Protein AF-A0AAD6I209-F1 (afdb_monomer)

Radius of gyration: 30.55 Å; Cα contacts (8 Å, |Δi|>4): 58; chains: 1; bounding box: 65×61×93 Å

Structure (mmCIF, N/CA/C/O backbone):
data_AF-A0AAD6I209-F1
#
_entry.id   AF-A0AAD6I209-F1
#
loop_
_atom_site.group_PDB
_atom_site.id
_atom_site.type_symbol
_atom_site.label_atom_id
_atom_site.label_alt_id
_atom_site.label_comp_id
_atom_site.label_asym_id
_atom_site.label_entity_id
_atom_site.label_seq_id
_atom_site.pdbx_PDB_ins_code
_atom_site.Cartn_x
_atom_site.Cartn_y
_atom_site.Cartn_z
_atom_site.occupancy
_atom_site.B_iso_or_equiv
_atom_site.auth_seq_id
_atom_site.auth_comp_id
_atom_site.auth_asym_id
_atom_site.auth_atom_id
_atom_site.pdbx_PDB_model_num
ATOM 1 N N . MET A 1 1 ? -23.781 -44.015 22.964 1.00 42.78 1 MET A N 1
ATOM 2 C CA . MET A 1 1 ? -22.667 -43.087 22.687 1.00 42.78 1 MET A CA 1
ATOM 3 C C . MET A 1 1 ? -23.093 -42.256 21.500 1.00 42.78 1 MET A C 1
ATOM 5 O O . MET A 1 1 ? -23.171 -42.795 20.406 1.00 42.78 1 MET A O 1
ATOM 9 N N . SER A 1 2 ? -23.499 -41.013 21.735 1.00 34.56 2 SER A N 1
ATOM 10 C CA . SER A 1 2 ? -24.120 -40.188 20.701 1.00 34.56 2 SER A CA 1
ATOM 11 C C . SER A 1 2 ? -23.686 -38.745 20.890 1.00 34.56 2 SER A C 1
ATOM 13 O O . SER A 1 2 ? -24.177 -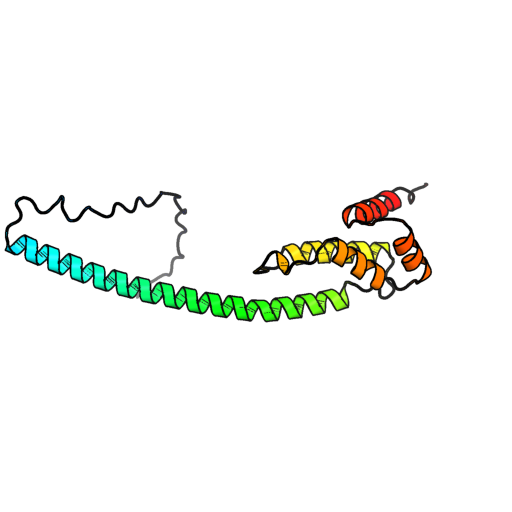38.084 21.795 1.00 34.56 2 SER A O 1
ATOM 15 N N . SER A 1 3 ? -22.782 -38.298 20.025 1.00 36.03 3 SER A N 1
ATOM 16 C CA . SER A 1 3 ? -22.644 -36.901 19.620 1.00 36.03 3 SER A CA 1
ATOM 17 C C . SER A 1 3 ? -22.132 -36.894 18.183 1.00 36.03 3 SER A C 1
ATOM 19 O O . SER A 1 3 ? -20.988 -37.290 17.959 1.00 36.03 3 SER A O 1
ATOM 21 N N . PRO A 1 4 ? -22.933 -36.469 17.200 1.00 46.00 4 PRO A N 1
ATOM 22 C CA . PRO A 1 4 ? -22.404 -35.887 15.986 1.00 46.00 4 PRO A CA 1
ATOM 23 C C . PRO A 1 4 ? -22.212 -34.381 16.196 1.00 46.00 4 PRO A C 1
ATOM 25 O O . PRO A 1 4 ? -23.103 -33.684 16.681 1.00 46.00 4 PRO A O 1
ATOM 28 N N . ASN A 1 5 ? -21.029 -33.900 15.815 1.00 38.56 5 ASN A N 1
ATOM 29 C CA . ASN A 1 5 ? -20.777 -32.496 15.511 1.00 38.56 5 ASN A CA 1
ATOM 30 C C . ASN A 1 5 ? -21.788 -32.000 14.470 1.00 38.56 5 ASN A C 1
ATOM 32 O O . ASN A 1 5 ? -22.104 -32.702 13.509 1.00 38.56 5 ASN A O 1
ATOM 36 N N . SER A 1 6 ? -22.247 -30.765 14.625 1.00 37.16 6 SER A N 1
ATOM 37 C CA . SER A 1 6 ? -22.859 -29.996 13.545 1.00 37.16 6 SER A CA 1
ATOM 38 C C . SER A 1 6 ? -22.394 -28.553 13.688 1.00 37.16 6 SER A C 1
ATOM 40 O O . SER A 1 6 ? -22.438 -27.990 14.781 1.00 37.16 6 SER A O 1
ATOM 42 N N . ASP A 1 7 ? -21.869 -28.034 12.585 1.00 38.66 7 ASP A N 1
ATOM 43 C CA . ASP A 1 7 ? -21.223 -26.737 12.408 1.00 38.66 7 ASP A CA 1
ATOM 44 C C . ASP A 1 7 ? -22.017 -25.532 12.950 1.00 38.66 7 ASP A C 1
ATOM 46 O O . ASP A 1 7 ? -23.245 -25.591 13.078 1.00 38.66 7 ASP A O 1
ATOM 50 N N . PRO A 1 8 ? -21.340 -24.402 13.242 1.00 41.03 8 PRO A N 1
ATOM 51 C CA . PRO A 1 8 ? -22.000 -23.185 13.685 1.00 41.03 8 PRO A CA 1
ATOM 52 C C . PRO A 1 8 ? -22.780 -22.569 12.521 1.00 41.03 8 PRO A C 1
ATOM 54 O O . PRO A 1 8 ? -22.212 -21.973 11.606 1.00 41.03 8 PRO A O 1
ATOM 57 N N . LEU A 1 9 ? -24.106 -22.694 12.571 1.00 37.19 9 LEU A N 1
ATOM 58 C CA . LEU A 1 9 ? -24.991 -21.995 11.654 1.00 37.19 9 LEU A CA 1
ATOM 59 C C . LEU A 1 9 ? -24.912 -20.491 11.939 1.00 37.19 9 LEU A C 1
ATOM 61 O O . LEU A 1 9 ? -25.302 -20.004 13.001 1.00 37.19 9 LEU A O 1
ATOM 65 N N . THR A 1 10 ? -24.370 -19.779 10.962 1.00 39.44 10 THR A N 1
ATOM 66 C CA . THR A 1 10 ? -24.291 -18.329 10.856 1.00 39.44 10 THR A CA 1
ATOM 67 C C . THR A 1 10 ? -25.680 -17.720 11.048 1.00 39.44 10 THR A C 1
ATOM 69 O O . THR A 1 10 ? -26.569 -17.919 10.221 1.00 39.44 10 THR A O 1
ATOM 72 N N . THR A 1 11 ? -25.885 -16.966 12.126 1.00 40.38 11 THR A N 1
ATOM 73 C CA . THR A 1 11 ? -27.008 -16.029 12.211 1.00 40.38 11 THR A CA 1
ATOM 74 C C . THR A 1 11 ? -26.561 -14.672 11.664 1.00 40.38 11 THR A C 1
ATOM 76 O O . THR A 1 11 ? -25.416 -14.266 11.885 1.00 40.38 11 THR A O 1
ATOM 79 N N . PRO A 1 12 ? -27.417 -13.968 10.905 1.00 33.81 12 PRO A N 1
ATOM 80 C CA . PRO A 1 12 ? -27.049 -12.693 10.316 1.00 33.81 12 PRO A CA 1
ATOM 81 C C . PRO A 1 12 ? -26.842 -11.653 11.416 1.00 33.81 12 PRO A C 1
ATOM 83 O O . PRO A 1 12 ? -27.593 -11.603 12.391 1.00 33.81 12 PRO A O 1
ATOM 86 N N . ILE A 1 13 ? -25.834 -10.800 11.229 1.00 40.06 13 ILE A N 1
ATOM 87 C CA . ILE A 1 13 ? -25.650 -9.580 12.011 1.00 40.06 13 ILE A CA 1
ATOM 88 C C . ILE A 1 13 ? -26.846 -8.679 11.703 1.00 40.06 13 ILE A C 1
ATOM 90 O O . ILE A 1 13 ? -26.868 -7.944 10.717 1.00 40.06 13 ILE A O 1
ATOM 94 N N . THR A 1 14 ? -27.881 -8.764 12.531 1.00 31.95 14 THR A N 1
ATOM 95 C CA . THR A 1 14 ? -28.920 -7.748 12.562 1.00 31.95 14 THR A CA 1
ATOM 96 C C . THR A 1 14 ? -28.262 -6.495 13.123 1.00 31.95 14 THR A C 1
ATOM 98 O O . THR A 1 14 ? -27.898 -6.464 14.297 1.00 31.95 14 THR A O 1
ATOM 101 N N . ASN A 1 15 ? -28.121 -5.456 12.297 1.00 40.00 15 ASN A N 1
ATOM 102 C CA . ASN A 1 15 ? -27.844 -4.082 12.727 1.00 40.00 15 ASN A CA 1
ATOM 103 C C . ASN A 1 15 ? -29.049 -3.525 13.510 1.00 40.00 15 ASN A C 1
ATOM 105 O O . ASN A 1 15 ? -29.646 -2.513 13.153 1.00 40.00 15 ASN A O 1
ATOM 109 N N . GLY A 1 16 ? -29.451 -4.226 14.566 1.00 34.72 16 GLY A N 1
ATOM 110 C CA . GLY A 1 16 ? -30.301 -3.683 15.599 1.00 34.72 16 GLY A CA 1
ATOM 111 C C . GLY A 1 16 ? -29.402 -2.832 16.467 1.00 34.72 16 GLY A C 1
ATOM 112 O O . GLY A 1 16 ? -28.542 -3.364 17.164 1.00 34.72 16 GLY A O 1
ATOM 113 N N . VAL A 1 17 ? -29.581 -1.514 16.394 1.00 39.03 17 VAL A N 1
ATOM 114 C CA . VAL A 1 17 ? -29.152 -0.589 17.440 1.00 39.03 17 VAL A CA 1
ATOM 115 C C . VAL A 1 17 ? -29.520 -1.246 18.765 1.00 39.03 17 VAL A C 1
ATOM 117 O O . VAL A 1 17 ? -30.698 -1.336 19.109 1.00 39.03 17 VAL A O 1
ATOM 120 N N . ALA A 1 18 ? -28.525 -1.770 19.481 1.00 40.97 18 ALA A N 1
ATOM 121 C CA . ALA A 1 18 ? -28.703 -2.104 20.874 1.00 40.97 18 ALA A CA 1
ATOM 122 C C . ALA A 1 18 ? -28.896 -0.754 21.552 1.00 40.97 18 ALA A C 1
ATOM 124 O O . ALA A 1 18 ? -27.940 -0.069 21.905 1.00 40.97 18 ALA A O 1
ATOM 125 N N . THR A 1 19 ? -30.151 -0.318 21.641 1.00 36.00 19 THR A N 1
ATOM 126 C CA . THR A 1 19 ? -30.567 0.659 22.628 1.00 36.00 19 THR A CA 1
ATOM 127 C C . THR A 1 19 ? -30.104 0.089 23.950 1.00 36.00 19 THR A C 1
ATOM 129 O O . THR A 1 19 ? -30.730 -0.812 24.506 1.00 36.00 19 THR A O 1
ATOM 132 N N . THR A 1 20 ? -28.966 0.580 24.428 1.00 42.66 20 THR A N 1
ATOM 133 C CA . THR A 1 20 ? -28.571 0.480 25.819 1.00 42.66 20 THR A CA 1
ATOM 134 C C . THR A 1 20 ? -29.585 1.323 26.580 1.00 42.66 20 THR A C 1
ATOM 136 O O . THR A 1 20 ? -29.341 2.473 26.932 1.00 42.66 20 THR A O 1
ATOM 139 N N . THR A 1 21 ? -30.789 0.789 26.766 1.00 40.38 21 THR A N 1
ATOM 140 C CA . THR A 1 21 ? -31.691 1.245 27.806 1.00 40.38 21 THR A CA 1
ATOM 141 C C . THR A 1 21 ? -31.038 0.823 29.104 1.00 40.38 21 THR A C 1
ATOM 143 O O . THR A 1 21 ? -31.332 -0.229 29.660 1.00 40.38 21 THR A O 1
ATOM 146 N N . THR A 1 22 ? -30.097 1.640 29.571 1.00 43.09 22 THR A N 1
ATOM 147 C CA . THR A 1 22 ? -29.739 1.687 30.981 1.00 43.09 22 THR A CA 1
ATOM 148 C C . THR A 1 22 ? -31.066 1.877 31.713 1.00 43.09 22 THR A C 1
ATOM 150 O O . THR A 1 22 ? -31.696 2.925 31.531 1.00 43.09 22 THR A O 1
ATOM 153 N N . PRO A 1 23 ? -31.579 0.885 32.460 1.00 43.25 23 PRO A N 1
ATOM 154 C CA . PRO A 1 23 ? -32.789 1.103 33.224 1.00 43.25 23 PRO A CA 1
ATOM 155 C C . PRO A 1 23 ? -32.432 2.186 34.234 1.00 43.25 23 PRO A C 1
ATOM 157 O O . PRO A 1 23 ? -31.495 2.015 35.015 1.00 43.25 23 PRO A O 1
ATOM 160 N N . ASN A 1 24 ? -33.131 3.319 34.190 1.00 41.78 24 ASN A N 1
ATOM 161 C CA . ASN A 1 24 ? -33.059 4.305 35.258 1.00 41.78 24 ASN A CA 1
ATOM 162 C C . ASN A 1 24 ? -33.387 3.571 36.563 1.00 41.78 24 ASN A C 1
ATOM 164 O O . ASN A 1 24 ? -34.540 3.226 36.819 1.00 41.78 24 ASN A O 1
ATOM 168 N N . ALA A 1 25 ? -32.366 3.318 37.382 1.00 47.94 25 ALA A N 1
ATOM 169 C CA . ALA A 1 25 ? -32.501 2.582 38.635 1.00 47.94 25 ALA A CA 1
ATOM 170 C C . ALA A 1 25 ? -33.455 3.271 39.630 1.00 47.94 25 ALA A C 1
ATOM 172 O O . ALA A 1 25 ? -33.878 2.643 40.594 1.00 47.94 25 ALA A O 1
ATOM 173 N N . SER A 1 26 ? -33.827 4.535 39.390 1.00 46.56 26 SER A N 1
ATOM 174 C CA . SER A 1 26 ? -34.726 5.300 40.257 1.00 46.56 26 SER A CA 1
ATOM 175 C C . SER A 1 26 ? -36.218 5.175 39.918 1.00 46.56 26 SER A C 1
ATOM 177 O O . SER A 1 26 ? -37.023 5.726 40.658 1.00 46.56 26 SER A O 1
ATOM 179 N N . ALA A 1 27 ? -36.610 4.507 38.824 1.00 49.44 27 ALA A N 1
ATOM 180 C CA . ALA A 1 27 ? -38.016 4.466 38.390 1.00 49.44 27 ALA A CA 1
ATOM 181 C C . ALA A 1 27 ? -38.772 3.173 38.769 1.00 49.44 27 ALA A C 1
ATOM 183 O O . ALA A 1 27 ? -39.980 3.109 38.582 1.00 49.44 27 ALA A O 1
ATOM 184 N N . ASN A 1 28 ? -38.089 2.150 39.303 1.00 53.69 28 ASN A N 1
ATOM 185 C CA . ASN A 1 28 ? -38.656 0.801 39.482 1.00 53.69 28 ASN A CA 1
ATOM 186 C C . ASN A 1 28 ? -38.734 0.309 40.941 1.00 53.69 28 ASN A C 1
ATOM 188 O O . ASN A 1 28 ? -39.020 -0.866 41.166 1.00 53.69 28 ASN A O 1
ATOM 192 N N . THR A 1 29 ? -38.477 1.163 41.937 1.00 55.66 29 THR A N 1
ATOM 193 C CA . THR A 1 29 ? -38.482 0.756 43.358 1.00 55.66 29 THR A CA 1
ATOM 194 C C . THR A 1 29 ? -39.705 1.206 44.155 1.00 55.66 29 THR A C 1
ATOM 196 O O . THR A 1 29 ? -39.854 0.790 45.306 1.00 55.66 29 THR A O 1
ATOM 199 N N . ASP A 1 30 ? -40.591 2.014 43.569 1.00 51.88 30 ASP A N 1
ATOM 200 C CA . ASP A 1 30 ? -41.790 2.500 44.254 1.00 51.88 30 ASP A CA 1
ATOM 201 C C . ASP A 1 30 ? -42.750 1.335 44.552 1.00 51.88 30 ASP A C 1
ATOM 203 O O . ASP A 1 30 ? -43.326 0.723 43.656 1.00 51.88 30 ASP A O 1
ATOM 207 N N . GLY A 1 31 ? -42.895 1.007 45.841 1.00 64.69 31 GLY A N 1
ATOM 208 C CA . GLY A 1 31 ? -43.787 -0.050 46.334 1.00 64.69 31 GLY A CA 1
ATOM 209 C C . GLY A 1 31 ? -43.138 -1.414 46.610 1.00 64.69 31 GLY A C 1
ATOM 210 O O . GLY A 1 31 ? -43.849 -2.347 46.986 1.00 64.69 31 GLY A O 1
ATOM 211 N N . LEU A 1 32 ? -41.813 -1.563 46.475 1.00 66.44 32 LEU A N 1
ATOM 212 C CA . LEU A 1 32 ? -41.119 -2.803 46.853 1.00 66.44 32 LEU A CA 1
ATOM 213 C C . LEU A 1 32 ? -41.004 -2.945 48.379 1.00 66.44 32 LEU A C 1
ATOM 215 O O . LEU A 1 32 ? -40.667 -2.000 49.090 1.00 66.44 32 LEU A O 1
ATOM 219 N N . SER A 1 33 ? -41.230 -4.158 48.893 1.00 79.88 33 SER A N 1
ATOM 220 C CA . SER A 1 33 ? -40.970 -4.451 50.306 1.00 79.88 33 SER A CA 1
ATOM 221 C C . SER A 1 33 ? -39.467 -4.318 50.618 1.00 79.88 33 SER A C 1
ATOM 223 O O . SER A 1 33 ? -38.635 -4.553 49.735 1.00 79.88 33 SER A O 1
ATOM 225 N N . PRO A 1 34 ? -39.074 -4.011 51.869 1.00 80.88 34 PRO A N 1
ATOM 226 C CA . PRO A 1 34 ? -37.661 -3.887 52.242 1.00 80.88 34 PRO A CA 1
ATOM 227 C C . PRO A 1 34 ? -36.809 -5.113 51.875 1.00 80.88 34 PRO A C 1
ATOM 229 O O . PRO A 1 34 ? -35.660 -4.975 51.462 1.00 80.88 34 PRO A O 1
ATOM 232 N N . ALA A 1 35 ? -37.387 -6.316 51.954 1.00 85.44 35 ALA A N 1
ATOM 233 C CA . ALA A 1 35 ? -36.727 -7.553 51.543 1.00 85.44 35 ALA A CA 1
ATOM 234 C C . ALA A 1 35 ? -36.512 -7.629 50.021 1.00 85.44 35 ALA A C 1
ATOM 236 O O . ALA A 1 35 ? -35.458 -8.072 49.567 1.00 85.44 35 ALA A O 1
ATOM 237 N N . ALA A 1 36 ? -37.480 -7.162 49.228 1.00 82.00 36 ALA A N 1
ATOM 238 C CA . ALA A 1 36 ? -37.363 -7.130 47.775 1.00 82.00 36 ALA A CA 1
ATOM 239 C C . ALA A 1 36 ? -36.326 -6.095 47.302 1.00 82.00 36 ALA A C 1
ATOM 241 O O . ALA A 1 36 ? -35.581 -6.373 46.364 1.00 82.00 36 ALA A O 1
ATOM 242 N N . MET A 1 37 ? -36.197 -4.954 47.994 1.00 83.75 37 MET A N 1
ATOM 243 C CA . MET A 1 37 ? -35.122 -3.990 47.719 1.00 83.75 37 MET A CA 1
ATOM 244 C C . MET A 1 37 ? -33.730 -4.569 48.000 1.00 83.75 37 MET A C 1
ATOM 246 O O . MET A 1 37 ? -32.813 -4.349 47.214 1.00 83.75 37 MET A O 1
ATOM 250 N N . LEU A 1 38 ? -33.561 -5.326 49.090 1.00 87.31 38 LEU A N 1
ATOM 251 C CA . LEU A 1 38 ? -32.282 -5.970 49.419 1.00 87.31 38 LEU A CA 1
ATOM 252 C C . LEU A 1 38 ? -31.897 -7.042 48.393 1.00 87.31 38 LEU A C 1
ATOM 254 O O . LEU A 1 38 ? -30.739 -7.110 47.985 1.00 87.31 38 LEU A O 1
ATOM 258 N N . LEU A 1 39 ? -32.865 -7.843 47.938 1.00 89.06 39 LEU A N 1
ATOM 259 C CA . LEU A 1 39 ? -32.645 -8.824 46.872 1.00 89.06 39 LEU A CA 1
ATOM 260 C C . LEU A 1 39 ? -32.274 -8.147 45.549 1.00 89.06 39 LEU A C 1
ATOM 262 O O . LEU A 1 39 ? -31.354 -8.601 44.872 1.00 89.06 39 LEU A O 1
ATOM 266 N N . TRP A 1 40 ? -32.942 -7.042 45.208 1.00 83.38 40 TRP A N 1
ATOM 267 C CA . TRP A 1 40 ? -32.619 -6.259 44.018 1.00 83.38 40 TRP A CA 1
ATOM 268 C C . TRP A 1 40 ? -31.219 -5.647 44.097 1.00 83.38 40 TRP A C 1
ATOM 270 O O . TRP A 1 40 ? -30.443 -5.778 43.157 1.00 83.38 40 TRP A O 1
ATOM 280 N N . ALA A 1 41 ? -30.859 -5.040 45.231 1.00 85.75 41 ALA A N 1
ATOM 281 C CA . ALA A 1 41 ? -29.526 -4.481 45.446 1.00 85.75 41 ALA A CA 1
ATOM 282 C C . ALA A 1 41 ? -28.432 -5.556 45.345 1.00 85.75 41 ALA A C 1
ATOM 284 O O . ALA A 1 41 ? -27.405 -5.333 44.706 1.00 85.75 41 ALA A O 1
ATOM 285 N N . HIS A 1 42 ? -28.673 -6.736 45.921 1.00 89.12 42 HIS A N 1
ATOM 286 C CA . HIS A 1 42 ? -27.751 -7.865 45.843 1.00 89.12 42 HIS A CA 1
ATOM 287 C C . HIS A 1 42 ? -27.586 -8.386 44.407 1.00 89.12 42 HIS A C 1
ATOM 289 O O . HIS A 1 42 ? -26.466 -8.622 43.957 1.00 89.12 42 HIS A O 1
ATOM 295 N N . GLU A 1 43 ? -28.680 -8.547 43.659 1.00 90.56 43 GLU A N 1
ATOM 296 C CA . GLU A 1 43 ? -28.614 -8.989 42.262 1.00 90.56 43 GLU A CA 1
ATOM 297 C C . GLU A 1 43 ? -27.948 -7.935 41.363 1.00 90.56 43 GLU A C 1
ATOM 299 O O . GLU A 1 43 ? -27.111 -8.278 40.529 1.00 90.56 43 GLU A O 1
ATOM 304 N N . LEU A 1 44 ? -28.224 -6.647 41.586 1.00 92.06 44 LEU A N 1
ATOM 305 C CA . LEU A 1 44 ? -27.571 -5.550 40.872 1.00 92.06 44 LEU A CA 1
ATOM 30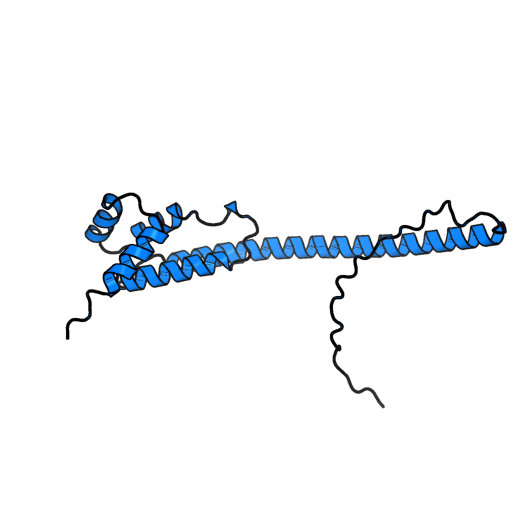6 C C . LEU A 1 44 ? -26.058 -5.526 41.142 1.00 92.06 44 LEU A C 1
ATOM 308 O O . LEU A 1 44 ? -25.258 -5.350 40.221 1.00 92.06 44 LEU A O 1
ATOM 312 N N . GLN A 1 45 ? -25.649 -5.749 42.393 1.00 92.38 45 GLN A N 1
ATOM 313 C CA . GLN A 1 45 ? -24.239 -5.874 42.757 1.00 92.38 45 GLN A CA 1
ATOM 314 C C . GLN A 1 45 ? -23.589 -7.070 42.055 1.00 92.38 45 GLN A C 1
ATOM 316 O O . GLN A 1 45 ? -22.530 -6.924 41.442 1.00 92.38 45 GLN A O 1
ATOM 321 N N . ARG A 1 46 ? -24.249 -8.231 42.069 1.00 93.38 46 ARG A N 1
ATOM 322 C CA . ARG A 1 46 ? -23.773 -9.441 41.394 1.00 93.38 46 ARG A CA 1
ATOM 323 C C . ARG A 1 46 ? -23.575 -9.213 39.893 1.00 93.38 46 ARG A C 1
ATOM 325 O O . ARG A 1 46 ? -22.538 -9.585 39.346 1.00 93.38 46 ARG A O 1
ATOM 332 N N . GLN A 1 47 ? -24.534 -8.579 39.223 1.00 92.31 47 GLN A N 1
ATOM 333 C CA . GLN A 1 47 ? -24.436 -8.263 37.794 1.00 92.31 47 GLN A CA 1
ATOM 334 C C . GLN A 1 47 ? -23.309 -7.272 37.496 1.00 92.31 47 GLN A C 1
ATOM 336 O O . GLN A 1 47 ? -22.550 -7.479 36.548 1.00 92.31 47 GLN A O 1
ATOM 341 N N . ASN A 1 48 ? -23.136 -6.246 38.333 1.00 90.75 48 ASN A N 1
ATOM 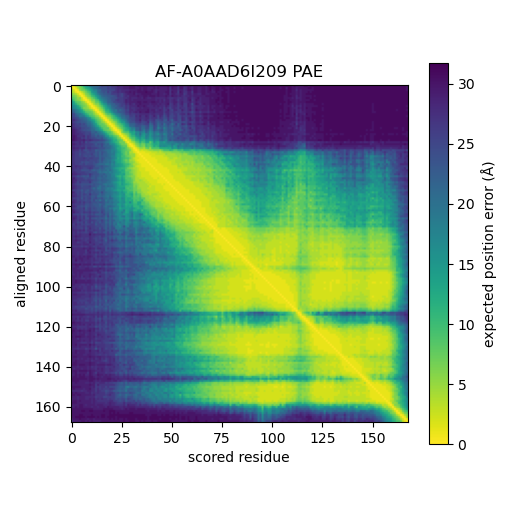342 C CA . ASN A 1 48 ? -22.020 -5.309 38.209 1.00 90.75 48 ASN A CA 1
ATOM 343 C C . ASN A 1 48 ? -20.658 -6.000 38.360 1.00 90.75 48 ASN A C 1
ATOM 345 O O . ASN A 1 48 ? -19.718 -5.672 37.631 1.00 90.75 48 ASN A O 1
ATOM 349 N N . GLU A 1 49 ? -20.534 -6.977 39.259 1.00 93.56 49 GLU A N 1
ATOM 350 C CA . GLU A 1 49 ? -19.308 -7.766 39.414 1.00 93.56 49 GLU A CA 1
ATOM 351 C C . GLU A 1 49 ? -19.005 -8.604 38.161 1.00 93.56 49 GLU A C 1
ATOM 353 O O . GLU A 1 49 ? -17.859 -8.620 37.693 1.00 93.56 49 GLU A O 1
ATOM 358 N N . PHE A 1 50 ? -20.022 -9.244 37.570 1.00 94.31 50 PHE A N 1
ATOM 359 C CA . PHE A 1 50 ? -19.881 -9.967 36.301 1.00 94.31 50 PHE A CA 1
ATOM 360 C C . PHE A 1 50 ? -19.463 -9.040 35.157 1.00 94.31 50 PHE A C 1
ATOM 362 O O . PHE A 1 50 ? -18.458 -9.308 34.495 1.00 94.31 50 PHE A O 1
ATOM 369 N N . LEU A 1 51 ? -20.164 -7.917 34.975 1.00 93.62 51 LEU A N 1
ATOM 370 C CA . LEU A 1 51 ? -19.860 -6.948 33.924 1.00 93.62 51 LEU A CA 1
ATOM 371 C C . LEU A 1 51 ? -18.447 -6.378 34.083 1.00 93.62 51 LEU A C 1
ATOM 373 O O . LEU A 1 51 ? -17.692 -6.306 33.118 1.00 93.62 51 LEU A O 1
ATOM 377 N N . THR A 1 52 ? -18.042 -6.039 35.309 1.00 94.56 52 THR A N 1
ATOM 378 C CA . THR A 1 52 ? -16.688 -5.542 35.591 1.00 94.56 52 THR A CA 1
ATOM 379 C C . THR A 1 52 ? -15.626 -6.574 35.216 1.00 94.56 52 THR A C 1
ATOM 381 O O . THR A 1 52 ? -14.576 -6.229 34.668 1.00 94.56 52 THR A O 1
ATOM 384 N N . LYS A 1 53 ? -15.875 -7.856 35.502 1.00 95.19 53 LYS A N 1
ATOM 385 C CA . LYS A 1 53 ? -14.957 -8.944 35.151 1.00 95.19 53 LYS A CA 1
ATOM 386 C C . LYS A 1 53 ? -14.851 -9.127 33.638 1.00 95.19 53 LYS A C 1
ATOM 388 O O . LYS A 1 53 ? -13.740 -9.308 33.135 1.00 95.19 53 LYS A O 1
ATOM 393 N N . ASP A 1 54 ? -15.968 -9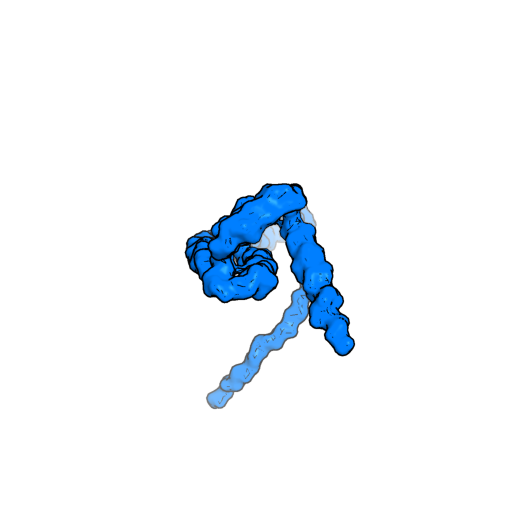.047 32.924 1.00 94.12 54 ASP A N 1
ATOM 394 C CA . ASP A 1 54 ? -15.988 -9.172 31.468 1.00 94.12 54 ASP A CA 1
ATOM 395 C C . ASP A 1 54 ? -15.372 -7.960 30.772 1.00 94.12 54 ASP A C 1
ATOM 397 O O . ASP A 1 54 ? -14.570 -8.148 29.860 1.00 94.12 54 ASP A O 1
ATOM 401 N N . LEU A 1 55 ? -15.608 -6.741 31.264 1.00 93.31 55 LEU A N 1
ATOM 402 C CA . LEU A 1 55 ? -14.928 -5.537 30.781 1.00 93.31 55 LEU A CA 1
ATOM 403 C C . LEU A 1 55 ? -13.414 -5.628 30.987 1.00 93.31 55 LEU A C 1
ATOM 405 O O . LEU A 1 55 ? -12.653 -5.375 30.058 1.00 93.31 55 LEU A O 1
ATOM 409 N N . LYS A 1 56 ? -12.952 -6.079 32.160 1.00 95.00 56 LYS A N 1
ATOM 410 C CA . LYS A 1 56 ? -11.516 -6.314 32.399 1.00 95.00 56 LYS A CA 1
ATOM 411 C C . LYS A 1 56 ? -10.936 -7.358 31.445 1.00 95.00 56 LYS A C 1
ATOM 413 O O . LYS A 1 56 ? -9.800 -7.217 30.998 1.00 95.00 56 LYS A O 1
ATOM 418 N N . ARG A 1 57 ? -11.686 -8.419 31.134 1.00 93.31 57 ARG A N 1
ATOM 419 C CA . ARG A 1 57 ? -11.257 -9.449 30.176 1.00 93.31 57 ARG A CA 1
ATOM 420 C C . ARG A 1 57 ? -11.226 -8.906 28.747 1.00 93.31 57 ARG A C 1
ATOM 422 O O . ARG A 1 57 ? -10.280 -9.205 28.025 1.00 93.31 57 ARG A O 1
ATOM 429 N N . ALA A 1 58 ? -12.228 -8.128 28.349 1.00 91.44 58 ALA A N 1
ATOM 430 C CA . ALA A 1 58 ? -12.284 -7.477 27.048 1.00 91.44 58 ALA A CA 1
ATOM 431 C C . ALA A 1 58 ? -11.123 -6.491 26.877 1.00 91.44 58 ALA A C 1
ATOM 433 O O . ALA A 1 58 ? -10.433 -6.563 25.868 1.00 91.44 58 ALA A O 1
ATOM 434 N N . ASN A 1 59 ? -10.826 -5.674 27.894 1.00 92.94 59 ASN A N 1
ATOM 435 C CA . ASN A 1 59 ? -9.689 -4.755 27.859 1.00 92.94 59 ASN A CA 1
ATOM 436 C C . ASN A 1 59 ? -8.369 -5.501 27.653 1.00 92.94 59 ASN A C 1
ATOM 438 O O . ASN A 1 59 ? -7.625 -5.173 26.745 1.00 92.94 59 ASN A O 1
ATOM 442 N N . LYS A 1 60 ? -8.134 -6.588 28.401 1.00 94.38 60 LYS A N 1
ATOM 443 C CA . LYS A 1 60 ? -6.939 -7.426 28.204 1.00 94.38 60 LYS A CA 1
ATOM 444 C C . LYS A 1 60 ? -6.824 -7.995 26.787 1.00 94.38 60 LYS A C 1
ATOM 446 O O . LYS A 1 60 ? -5.717 -8.154 26.288 1.00 94.38 60 LYS A O 1
ATOM 451 N N . ARG A 1 61 ? -7.949 -8.340 26.149 1.00 92.69 61 ARG A N 1
ATOM 452 C CA . ARG A 1 61 ? -7.955 -8.807 24.753 1.00 92.69 61 ARG A CA 1
ATOM 453 C C . ARG A 1 61 ? -7.618 -7.678 23.783 1.00 92.69 61 ARG A C 1
ATOM 455 O O . ARG A 1 61 ? -6.884 -7.926 22.839 1.00 92.69 61 ARG A O 1
ATOM 462 N N . ILE A 1 62 ? -8.130 -6.472 24.026 1.00 91.06 62 ILE A N 1
ATOM 463 C CA . ILE A 1 62 ? -7.801 -5.282 23.232 1.00 91.06 62 ILE A CA 1
ATOM 464 C C . ILE A 1 62 ? -6.313 -4.957 23.370 1.00 91.06 62 ILE A C 1
ATOM 466 O O . ILE A 1 62 ? -5.647 -4.795 22.355 1.00 91.06 62 ILE A O 1
ATOM 470 N N . ASP A 1 63 ? -5.781 -4.950 24.593 1.00 90.00 63 ASP A N 1
ATOM 471 C CA . ASP A 1 63 ? -4.362 -4.690 24.855 1.00 90.00 63 ASP A CA 1
ATOM 472 C C . ASP A 1 63 ? -3.469 -5.723 24.140 1.00 90.00 63 ASP A C 1
ATOM 474 O O . ASP A 1 63 ? -2.494 -5.360 23.488 1.00 90.00 63 ASP A O 1
ATOM 478 N N . SER A 1 64 ? -3.839 -7.010 24.190 1.00 90.38 64 SER A N 1
ATOM 479 C CA . SER A 1 64 ? -3.131 -8.075 23.463 1.00 90.38 64 SER A CA 1
ATOM 480 C C . SER A 1 64 ? -3.196 -7.889 21.947 1.00 90.38 64 SER A C 1
ATOM 482 O O . SER A 1 64 ? -2.176 -7.995 21.279 1.00 90.38 64 SER A O 1
ATOM 484 N N . ALA A 1 65 ? -4.376 -7.592 21.398 1.00 86.00 65 ALA A N 1
ATOM 485 C CA . ALA A 1 65 ? -4.534 -7.367 19.964 1.00 86.00 65 ALA A CA 1
ATOM 486 C C . ALA A 1 65 ? -3.757 -6.128 19.495 1.00 86.00 65 ALA A C 1
ATOM 488 O O . ALA A 1 65 ? -3.248 -6.098 18.379 1.00 86.00 65 ALA A O 1
ATOM 489 N N . HIS A 1 66 ? -3.647 -5.107 20.345 1.00 82.69 66 HIS A N 1
ATOM 490 C CA . HIS A 1 66 ? -2.858 -3.919 20.055 1.00 82.69 66 HIS A CA 1
ATOM 491 C C . HIS A 1 66 ? -1.366 -4.244 19.941 1.00 82.69 66 HIS A C 1
ATOM 493 O O . HIS A 1 66 ? -0.720 -3.813 18.987 1.00 82.69 66 HIS A O 1
ATOM 499 N N . GLU A 1 67 ? -0.842 -5.052 20.863 1.00 84.81 67 GLU A N 1
ATOM 500 C CA . GLU A 1 67 ? 0.534 -5.552 20.816 1.00 84.81 67 GLU A CA 1
ATOM 501 C C . GLU A 1 67 ? 0.789 -6.400 19.557 1.00 84.81 67 GLU A C 1
ATOM 503 O O . GLU A 1 67 ? 1.806 -6.229 18.884 1.00 84.81 67 GLU A O 1
ATOM 508 N N . ASP A 1 68 ? -0.162 -7.259 19.177 1.00 84.12 68 ASP A N 1
ATOM 509 C CA . ASP A 1 68 ? -0.066 -8.069 17.956 1.00 84.12 68 ASP A CA 1
ATOM 510 C C . ASP A 1 68 ? -0.030 -7.195 16.688 1.00 84.12 68 ASP A C 1
ATOM 512 O O . ASP A 1 68 ? 0.768 -7.444 15.782 1.00 84.12 68 ASP A O 1
ATOM 516 N N . VAL A 1 69 ? -0.834 -6.126 16.636 1.00 81.81 69 VAL A N 1
ATOM 517 C CA . VAL A 1 69 ? -0.807 -5.139 15.541 1.00 81.81 69 VAL A CA 1
ATOM 518 C C . VAL A 1 69 ? 0.533 -4.401 15.489 1.00 81.81 69 VAL A C 1
ATOM 520 O O . VAL A 1 69 ? 1.061 -4.168 14.400 1.00 81.81 69 VAL A O 1
ATOM 523 N N . TYR A 1 70 ? 1.113 -4.058 16.642 1.00 79.31 70 TYR A N 1
ATOM 524 C CA . TYR A 1 70 ? 2.444 -3.453 16.698 1.00 79.31 70 TYR A CA 1
ATOM 525 C C . TYR A 1 70 ? 3.530 -4.388 16.166 1.00 79.31 70 TYR A C 1
ATOM 527 O O . TYR A 1 70 ? 4.378 -3.943 15.399 1.00 79.31 70 TYR A O 1
ATOM 535 N N . ARG A 1 71 ? 3.477 -5.681 16.496 1.00 80.19 71 ARG A N 1
ATOM 536 C CA . ARG A 1 71 ? 4.421 -6.673 15.956 1.00 80.19 71 ARG A CA 1
ATOM 537 C C . ARG A 1 71 ? 4.243 -6.886 14.458 1.00 80.19 71 ARG A C 1
ATOM 539 O O . ARG A 1 71 ? 5.221 -6.931 13.722 1.00 80.19 71 ARG A O 1
ATOM 546 N N . MET A 1 72 ? 2.998 -6.964 13.987 1.00 82.12 72 MET A N 1
ATOM 547 C CA . MET A 1 72 ? 2.710 -7.060 12.553 1.00 82.12 72 MET A CA 1
ATOM 548 C C . MET A 1 72 ? 3.256 -5.863 11.776 1.00 82.12 72 MET A C 1
ATOM 550 O O . MET A 1 72 ? 3.683 -6.031 10.636 1.00 82.12 72 MET A O 1
ATOM 554 N N . ARG A 1 73 ? 3.276 -4.670 12.380 1.00 81.88 73 ARG A N 1
ATOM 555 C CA . ARG A 1 73 ? 3.802 -3.465 11.737 1.00 81.88 73 ARG A CA 1
ATOM 556 C C . ARG A 1 73 ? 5.259 -3.628 11.312 1.00 81.88 73 ARG A C 1
ATOM 558 O O . ARG A 1 73 ? 5.571 -3.284 10.179 1.00 81.88 73 ARG A O 1
ATOM 565 N N . GLU A 1 74 ? 6.123 -4.148 12.180 1.00 81.31 74 GLU A N 1
ATOM 566 C CA . GLU A 1 74 ? 7.543 -4.343 11.854 1.00 81.31 74 GLU A CA 1
ATOM 567 C C . GLU A 1 74 ? 7.701 -5.309 10.675 1.00 81.31 74 GLU A C 1
ATOM 569 O O . GLU A 1 74 ? 8.375 -4.988 9.699 1.00 81.31 74 GLU A O 1
ATOM 574 N N . CYS A 1 75 ? 6.973 -6.431 10.688 1.00 83.69 75 CYS A N 1
ATOM 575 C CA . CYS A 1 75 ? 6.980 -7.382 9.575 1.00 83.69 75 CYS A CA 1
ATOM 576 C C . CYS A 1 75 ? 6.481 -6.760 8.260 1.00 83.69 75 CYS A C 1
ATOM 578 O O . CYS A 1 75 ? 7.015 -7.054 7.194 1.00 83.69 75 CYS A O 1
ATOM 580 N N . ILE A 1 76 ? 5.456 -5.904 8.317 1.00 84.69 76 ILE A N 1
ATOM 581 C CA . ILE A 1 76 ? 4.928 -5.200 7.140 1.00 84.69 76 ILE A CA 1
ATOM 582 C C . ILE A 1 76 ? 5.943 -4.180 6.617 1.00 84.69 76 ILE A C 1
ATOM 584 O O . ILE A 1 76 ? 6.103 -4.055 5.405 1.00 84.69 76 ILE A O 1
ATOM 588 N N . GLU A 1 77 ? 6.634 -3.460 7.501 1.00 83.50 77 GLU A N 1
ATOM 589 C CA . GLU A 1 77 ? 7.675 -2.502 7.120 1.00 83.50 77 GLU A CA 1
ATOM 590 C C . GLU A 1 77 ? 8.873 -3.204 6.467 1.00 83.50 77 GLU A C 1
ATOM 592 O O . GLU A 1 77 ? 9.324 -2.767 5.406 1.00 83.50 77 GLU A O 1
ATOM 597 N N . GLU A 1 78 ? 9.335 -4.323 7.028 1.00 86.38 78 GLU A N 1
ATOM 598 C CA . GLU A 1 78 ? 10.394 -5.154 6.441 1.00 86.38 78 GLU A CA 1
ATOM 599 C C . GLU A 1 78 ? 9.992 -5.714 5.075 1.00 86.38 78 GLU A C 1
ATOM 601 O O . GLU A 1 78 ? 10.750 -5.623 4.106 1.00 86.38 78 GLU A O 1
ATOM 606 N N . LEU A 1 79 ? 8.775 -6.252 4.972 1.00 86.25 79 LEU A N 1
ATOM 607 C CA . LEU A 1 79 ? 8.263 -6.816 3.732 1.00 86.25 79 LEU A CA 1
ATOM 608 C C . LEU A 1 79 ? 8.081 -5.732 2.659 1.00 86.25 79 LEU A C 1
ATOM 610 O O . LEU A 1 79 ? 8.413 -5.958 1.496 1.00 86.25 79 LEU A O 1
ATOM 614 N N . ASN A 1 80 ? 7.636 -4.533 3.041 1.00 86.25 80 ASN A N 1
ATOM 615 C CA . ASN A 1 80 ? 7.555 -3.395 2.131 1.00 86.25 80 ASN A CA 1
ATOM 616 C C . ASN A 1 80 ? 8.943 -2.928 1.663 1.00 86.25 80 ASN A C 1
ATOM 618 O O . ASN A 1 80 ? 9.116 -2.589 0.493 1.00 86.25 80 ASN A O 1
ATOM 622 N N . LEU A 1 81 ? 9.944 -2.928 2.547 1.00 85.75 81 LEU A N 1
ATOM 623 C CA . LEU A 1 81 ? 11.322 -2.575 2.199 1.00 85.75 81 LEU A CA 1
ATOM 624 C C . LEU A 1 81 ? 11.936 -3.590 1.224 1.00 85.75 81 LEU A C 1
ATOM 626 O O . LEU A 1 81 ? 12.565 -3.195 0.244 1.00 85.75 81 LEU A O 1
ATOM 630 N N . PHE A 1 82 ? 11.702 -4.884 1.451 1.00 87.12 82 PHE A N 1
ATOM 631 C CA . PHE A 1 82 ? 12.136 -5.949 0.547 1.00 87.12 82 PHE A CA 1
ATOM 632 C C . P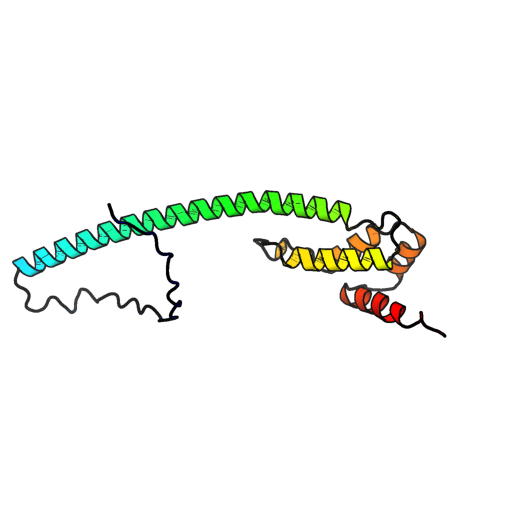HE A 1 82 ? 11.438 -5.875 -0.817 1.00 87.12 82 PHE A C 1
ATOM 634 O O . PHE A 1 82 ? 12.082 -5.950 -1.860 1.00 87.12 82 PHE A O 1
ATOM 641 N N . ALA A 1 83 ? 10.119 -5.686 -0.831 1.00 87.19 83 ALA A N 1
ATOM 642 C CA . ALA A 1 83 ? 9.374 -5.549 -2.076 1.00 87.19 83 ALA A CA 1
ATOM 643 C C . ALA A 1 83 ? 9.789 -4.282 -2.847 1.00 87.19 83 ALA A C 1
ATOM 645 O O . ALA A 1 83 ? 9.943 -4.332 -4.064 1.00 87.19 83 ALA A O 1
ATOM 646 N N . THR A 1 84 ? 10.081 -3.184 -2.142 1.00 87.75 84 THR A N 1
ATOM 647 C CA . THR A 1 84 ? 10.660 -1.974 -2.741 1.00 87.75 84 THR A CA 1
ATOM 648 C C . THR A 1 84 ? 11.988 -2.279 -3.426 1.00 87.75 84 THR A C 1
ATOM 650 O O . THR A 1 84 ? 12.158 -1.930 -4.589 1.00 87.75 84 THR A O 1
ATOM 653 N N . SER A 1 85 ? 12.940 -2.919 -2.736 1.00 87.56 85 SER A N 1
ATOM 654 C CA . SER A 1 85 ? 14.266 -3.172 -3.315 1.00 87.56 85 SER A CA 1
ATOM 655 C C . SER A 1 85 ? 14.201 -4.085 -4.538 1.00 87.56 85 SER A C 1
ATOM 657 O O . SER A 1 85 ? 14.988 -3.911 -5.466 1.00 87.56 85 SER A O 1
ATOM 659 N N . LEU A 1 86 ? 13.239 -5.008 -4.571 1.00 87.44 86 LEU A N 1
ATOM 660 C CA . LEU A 1 86 ? 13.027 -5.911 -5.694 1.00 87.44 86 LEU A CA 1
ATOM 661 C C . LEU A 1 86 ? 12.330 -5.234 -6.881 1.00 87.44 86 LEU A C 1
ATOM 663 O O . LEU A 1 86 ? 12.759 -5.399 -8.021 1.00 87.44 86 LEU A O 1
ATOM 667 N N . VAL A 1 87 ? 11.234 -4.515 -6.624 1.00 91.06 87 VAL A N 1
ATOM 668 C CA . VAL A 1 87 ? 10.342 -4.028 -7.683 1.00 91.06 87 VAL A CA 1
ATOM 669 C C . VAL A 1 87 ? 10.772 -2.670 -8.211 1.00 91.06 87 VAL A C 1
ATOM 671 O O . VAL A 1 87 ? 10.680 -2.467 -9.418 1.00 91.06 87 VAL A O 1
ATOM 674 N N . MET A 1 88 ? 11.288 -1.781 -7.356 1.00 91.56 88 MET A N 1
ATOM 675 C CA . MET A 1 88 ? 11.643 -0.399 -7.705 1.00 91.56 88 MET A CA 1
ATOM 676 C C . MET A 1 88 ? 13.036 -0.250 -8.340 1.00 91.56 88 MET A C 1
ATOM 678 O O . MET A 1 88 ? 13.671 0.785 -8.184 1.00 91.56 88 MET A O 1
ATOM 682 N N . HIS A 1 89 ? 13.487 -1.251 -9.095 1.00 93.62 89 HIS A N 1
ATOM 683 C CA . HIS A 1 89 ? 14.677 -1.176 -9.947 1.00 93.62 89 HIS A CA 1
ATOM 684 C C . HIS A 1 89 ? 14.387 -1.855 -11.286 1.00 93.62 89 HIS A C 1
ATOM 686 O O . HIS A 1 89 ? 13.816 -2.949 -11.307 1.00 93.62 89 HIS A O 1
ATOM 692 N N . GLN A 1 90 ? 14.776 -1.234 -12.397 1.00 93.06 90 GLN A N 1
ATOM 693 C CA . GLN A 1 90 ? 14.490 -1.722 -13.743 1.00 93.06 90 GLN A CA 1
ATOM 694 C C . GLN A 1 90 ? 15.125 -3.099 -13.984 1.00 93.06 90 GLN A C 1
ATOM 696 O O . GLN A 1 90 ? 14.422 -4.007 -14.439 1.00 93.06 90 GLN A O 1
ATOM 701 N N . ASN A 1 91 ? 16.372 -3.314 -13.545 1.00 90.69 91 ASN A N 1
ATOM 702 C CA . ASN A 1 91 ? 17.057 -4.615 -13.552 1.00 90.69 91 ASN A CA 1
ATOM 703 C C . ASN A 1 91 ? 17.026 -5.307 -14.932 1.00 90.69 91 ASN A C 1
ATOM 705 O O . ASN A 1 91 ? 16.805 -6.516 -15.033 1.00 90.69 91 ASN A O 1
ATOM 709 N N . GLY A 1 92 ? 17.215 -4.537 -16.005 1.00 88.56 92 GLY A N 1
ATOM 710 C CA . GLY A 1 92 ? 17.218 -5.022 -17.387 1.00 88.56 92 GLY A CA 1
ATOM 711 C C . GLY A 1 92 ? 15.838 -5.291 -17.999 1.00 88.56 92 GLY A C 1
ATOM 712 O O . GLY A 1 92 ? 15.773 -5.769 -19.131 1.00 88.56 92 GLY A O 1
ATOM 713 N N . ARG A 1 93 ? 14.739 -4.997 -17.289 1.00 90.94 93 ARG A N 1
ATOM 714 C CA . ARG A 1 93 ? 13.383 -4.984 -17.867 1.00 90.94 93 ARG A CA 1
ATOM 715 C C . ARG A 1 93 ? 13.216 -3.796 -18.810 1.00 90.94 93 ARG A C 1
ATOM 717 O O . ARG A 1 93 ? 13.896 -2.780 -18.657 1.00 90.94 93 ARG A O 1
ATOM 724 N N . SER A 1 94 ? 12.278 -3.880 -19.750 1.00 92.81 94 SER A N 1
ATOM 725 C CA . SER A 1 94 ? 11.892 -2.679 -20.498 1.00 92.81 94 SER A CA 1
ATOM 726 C C . SER A 1 94 ? 11.291 -1.631 -19.552 1.00 92.81 94 SER A C 1
ATOM 728 O O . SER A 1 94 ? 10.689 -1.970 -18.531 1.00 92.81 94 SER A O 1
ATOM 730 N N . THR A 1 95 ? 11.432 -0.350 -19.888 1.00 92.19 95 THR A N 1
ATOM 731 C CA . THR A 1 95 ? 10.936 0.763 -19.060 1.00 92.19 95 THR A CA 1
ATOM 732 C C . THR A 1 95 ? 9.425 0.673 -18.829 1.00 92.19 95 THR A C 1
ATOM 734 O O . THR A 1 95 ? 8.941 0.976 -17.740 1.00 92.19 95 THR A O 1
ATOM 737 N N . ARG A 1 96 ? 8.688 0.141 -19.813 1.00 91.12 96 ARG A N 1
ATOM 738 C CA . ARG A 1 96 ? 7.259 -0.166 -19.698 1.00 91.12 96 ARG A CA 1
ATOM 739 C C . ARG A 1 96 ? 6.972 -1.287 -18.697 1.00 91.12 96 ARG A C 1
ATOM 741 O O . ARG A 1 96 ? 6.193 -1.078 -17.777 1.00 91.12 96 ARG A O 1
ATOM 748 N N . GLU A 1 97 ? 7.608 -2.451 -18.836 1.00 93.31 97 GLU A N 1
ATOM 749 C CA . GLU A 1 97 ? 7.415 -3.573 -17.897 1.00 93.31 97 GLU A CA 1
ATOM 750 C C . GLU A 1 97 ? 7.833 -3.197 -16.468 1.00 93.31 97 GLU A C 1
ATOM 752 O O . GLU A 1 97 ? 7.252 -3.661 -15.485 1.00 93.31 97 GLU A O 1
ATOM 757 N N . TYR A 1 98 ? 8.856 -2.351 -16.339 1.00 95.19 98 TYR A N 1
ATOM 758 C CA . TYR A 1 98 ? 9.258 -1.790 -15.059 1.00 95.19 98 TYR A CA 1
ATOM 759 C C . TYR A 1 98 ? 8.172 -0.876 -14.476 1.00 95.19 98 TYR A C 1
ATOM 761 O O . TYR A 1 98 ? 7.825 -1.036 -13.304 1.00 95.19 98 TY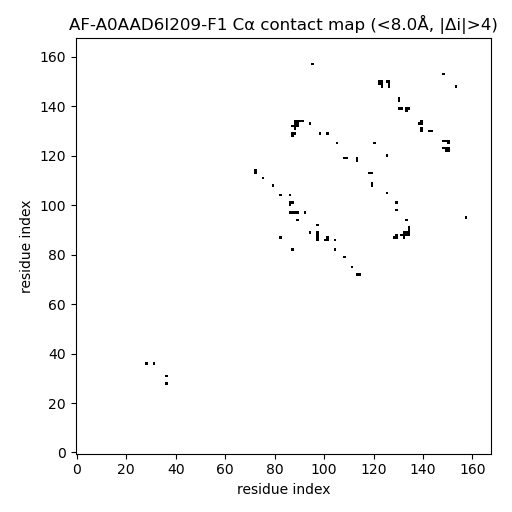R A O 1
ATOM 769 N N . PHE A 1 99 ? 7.602 0.028 -15.279 1.00 94.38 99 PHE A N 1
ATOM 770 C CA . PHE A 1 99 ? 6.509 0.901 -14.852 1.00 94.38 99 PHE A CA 1
ATOM 771 C C . PHE A 1 99 ? 5.261 0.116 -14.434 1.00 94.38 99 PHE A C 1
ATOM 773 O O . PHE A 1 99 ? 4.722 0.374 -13.362 1.00 94.38 99 PHE A O 1
ATOM 780 N N . GLU A 1 100 ? 4.843 -0.877 -15.221 1.00 94.00 100 GLU A N 1
ATOM 781 C CA . GLU A 1 100 ? 3.691 -1.733 -14.901 1.00 94.00 100 GLU A CA 1
ATOM 782 C C . GLU A 1 100 ? 3.891 -2.444 -13.552 1.00 94.00 100 GLU A C 1
ATOM 784 O O . GLU A 1 100 ? 3.033 -2.379 -12.672 1.00 94.00 100 GLU A O 1
ATOM 789 N N . ALA A 1 101 ? 5.076 -3.021 -13.321 1.00 93.94 101 ALA A N 1
ATOM 790 C CA . ALA A 1 101 ? 5.401 -3.636 -12.035 1.00 93.94 101 ALA A CA 1
ATOM 791 C C . ALA A 1 101 ? 5.434 -2.621 -10.875 1.00 93.94 101 ALA A C 1
ATOM 793 O O . ALA A 1 101 ? 5.045 -2.948 -9.751 1.00 93.94 101 ALA A O 1
ATOM 794 N N . ALA A 1 102 ? 5.903 -1.397 -11.125 1.00 93.56 102 ALA A N 1
ATOM 795 C CA . ALA A 1 102 ? 5.907 -0.329 -10.132 1.00 93.56 102 ALA A CA 1
ATOM 796 C C . ALA A 1 102 ? 4.481 0.157 -9.800 1.00 93.56 102 ALA A C 1
ATOM 798 O O . ALA A 1 102 ? 4.206 0.460 -8.635 1.00 93.56 102 ALA A O 1
ATOM 799 N N . ASP A 1 103 ? 3.566 0.198 -10.776 1.00 93.19 103 ASP A N 1
ATOM 800 C CA . ASP A 1 103 ? 2.155 0.549 -10.556 1.00 93.19 103 ASP A CA 1
ATOM 801 C C . ASP A 1 103 ? 1.430 -0.541 -9.757 1.00 93.19 103 ASP A C 1
ATOM 803 O O . ASP A 1 103 ? 0.760 -0.234 -8.767 1.00 93.19 103 ASP A O 1
ATOM 807 N N . ASP A 1 104 ? 1.658 -1.815 -10.086 1.00 92.56 104 ASP A N 1
ATOM 808 C CA . ASP A 1 104 ? 1.150 -2.951 -9.309 1.00 92.56 104 ASP A CA 1
ATOM 809 C C . ASP A 1 104 ? 1.647 -2.915 -7.859 1.00 92.56 104 ASP A C 1
ATOM 811 O O . ASP A 1 104 ? 0.877 -3.112 -6.914 1.00 92.56 104 ASP A O 1
ATOM 815 N N . PHE A 1 105 ? 2.930 -2.604 -7.656 1.00 91.06 105 PHE A N 1
ATOM 816 C CA . PHE A 1 105 ? 3.500 -2.451 -6.321 1.00 91.06 105 PHE A CA 1
ATOM 817 C C . PHE A 1 105 ? 2.872 -1.285 -5.552 1.00 91.06 105 PHE A C 1
ATOM 819 O O . PHE A 1 105 ? 2.541 -1.438 -4.372 1.00 91.06 105 PHE A O 1
ATOM 826 N N . ARG A 1 106 ? 2.646 -0.139 -6.207 1.00 89.50 106 ARG A N 1
ATOM 827 C CA . ARG A 1 106 ? 1.943 1.002 -5.604 1.00 89.50 106 ARG A CA 1
ATOM 828 C C . ARG A 1 106 ? 0.533 0.606 -5.161 1.00 89.50 106 ARG A C 1
ATOM 830 O O . ARG A 1 106 ? 0.128 0.914 -4.040 1.00 89.50 106 ARG A O 1
ATOM 837 N N . LEU A 1 107 ? -0.212 -0.099 -6.014 1.00 89.25 107 LEU A N 1
ATOM 838 C CA . LEU A 1 107 ? -1.550 -0.601 -5.691 1.00 89.25 107 LEU A CA 1
ATOM 839 C C . LEU A 1 107 ? -1.516 -1.580 -4.517 1.00 89.25 107 LEU A C 1
ATOM 841 O O . LEU A 1 107 ? -2.303 -1.454 -3.576 1.00 89.25 107 LEU A O 1
ATOM 845 N N . TRP A 1 108 ? -0.563 -2.507 -4.526 1.00 88.06 108 TRP A N 1
ATOM 846 C CA . TRP A 1 108 ? -0.363 -3.457 -3.444 1.00 88.06 108 TRP A CA 1
ATOM 847 C C . TRP A 1 108 ? -0.034 -2.765 -2.110 1.00 88.06 108 TRP A C 1
ATOM 849 O O . TRP A 1 108 ? -0.598 -3.148 -1.081 1.00 88.06 108 TRP A O 1
ATOM 859 N N . GLN A 1 109 ? 0.760 -1.688 -2.098 1.00 85.31 109 GLN A N 1
ATOM 860 C CA . GLN A 1 109 ? 1.021 -0.912 -0.878 1.00 85.31 109 GLN A CA 1
ATOM 861 C C . GLN A 1 109 ? -0.259 -0.332 -0.251 1.00 85.31 109 GLN A C 1
ATOM 863 O O . GLN A 1 109 ? -0.338 -0.211 0.974 1.00 85.31 109 GLN A O 1
ATOM 868 N N . PHE A 1 110 ? -1.291 -0.016 -1.045 1.00 82.56 110 PHE A N 1
ATOM 869 C CA . PHE A 1 110 ? -2.585 0.431 -0.513 1.00 82.56 110 PHE A CA 1
ATOM 870 C C . PHE A 1 110 ? -3.397 -0.689 0.147 1.00 82.56 110 PHE A C 1
ATOM 872 O O . PHE A 1 110 ? -4.278 -0.392 0.958 1.00 82.56 110 PHE A O 1
ATOM 879 N N . THR A 1 111 ? -3.097 -1.953 -0.164 1.00 82.69 111 THR A N 1
ATOM 880 C CA . THR A 1 111 ? -3.738 -3.124 0.457 1.00 82.69 111 THR A CA 1
ATOM 881 C C . THR A 1 111 ? -3.133 -3.487 1.811 1.00 82.69 111 THR A C 1
ATOM 883 O O . THR A 1 111 ? -3.771 -4.183 2.602 1.00 82.69 111 THR A O 1
ATOM 886 N N . LEU A 1 112 ? -1.922 -3.000 2.108 1.00 79.56 112 LEU A N 1
ATOM 887 C CA . LEU A 1 112 ? -1.265 -3.265 3.379 1.00 79.56 112 LEU A CA 1
ATOM 888 C C . LEU A 1 112 ? -2.056 -2.634 4.537 1.00 79.56 112 LEU A C 1
ATOM 890 O O . LEU A 1 112 ? -2.507 -1.486 4.428 1.00 79.56 112 LEU A O 1
ATOM 894 N N . PRO A 1 113 ? -2.190 -3.334 5.680 1.00 72.56 113 PRO A N 1
ATOM 895 C CA . PRO A 1 113 ? -2.807 -2.785 6.878 1.00 72.56 113 PRO A CA 1
ATOM 896 C C . PRO A 1 113 ? -1.839 -1.791 7.538 1.00 72.56 113 PRO A C 1
ATOM 898 O O . PRO A 1 113 ? -1.214 -2.057 8.560 1.00 72.56 113 PRO A O 1
ATOM 901 N N . VAL A 1 114 ? -1.673 -0.629 6.907 1.00 67.00 114 VAL A N 1
ATOM 902 C CA . VAL A 1 114 ? -0.840 0.461 7.406 1.00 67.00 114 VAL A CA 1
ATOM 903 C C . VAL A 1 114 ? -1.627 1.213 8.476 1.00 67.00 114 VAL A C 1
ATOM 905 O O . VAL A 1 114 ? -2.686 1.779 8.209 1.00 67.00 114 VAL A O 1
ATOM 908 N N . THR A 1 115 ? -1.102 1.228 9.700 1.00 55.84 115 THR A N 1
ATOM 909 C CA . THR A 1 115 ? -1.771 1.798 10.881 1.00 55.84 115 THR A CA 1
ATOM 910 C C . THR A 1 115 ? -1.811 3.328 10.899 1.00 55.84 115 THR A C 1
ATOM 912 O O . THR A 1 115 ? -2.504 3.902 11.740 1.00 55.84 115 THR A O 1
ATOM 915 N N . ARG A 1 116 ? -1.111 4.014 9.982 1.00 62.56 116 ARG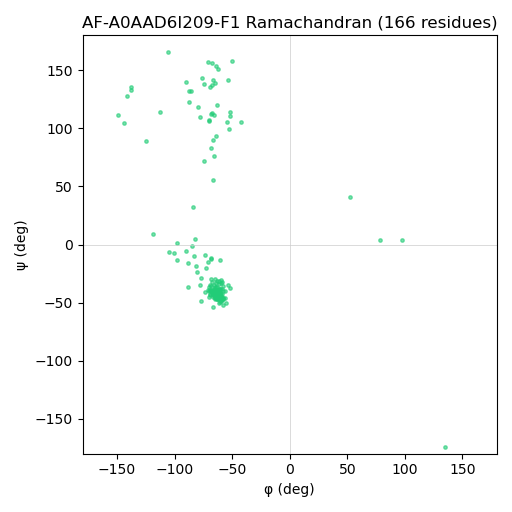 A N 1
ATOM 916 C CA . ARG A 1 116 ? -1.138 5.478 9.852 1.00 62.56 116 ARG A CA 1
ATOM 917 C C . ARG A 1 116 ? -1.192 5.926 8.387 1.00 62.56 116 ARG A C 1
ATOM 919 O O . ARG A 1 116 ? -0.373 5.461 7.595 1.00 62.56 116 ARG A O 1
ATOM 926 N N . PRO A 1 117 ? -2.083 6.866 8.028 1.00 62.00 117 PRO A N 1
ATOM 927 C CA . PRO A 1 117 ? -2.103 7.483 6.699 1.00 62.00 117 PRO A CA 1
ATOM 928 C C . PRO A 1 117 ? -0.735 8.046 6.284 1.00 62.00 117 PRO A C 1
ATOM 930 O O . PRO A 1 117 ? -0.325 7.876 5.140 1.00 62.00 117 PRO A O 1
ATOM 933 N N . ASP A 1 118 ? 0.003 8.615 7.240 1.00 65.94 118 ASP A N 1
ATOM 934 C CA . ASP A 1 118 ? 1.304 9.266 7.023 1.00 65.94 118 ASP A CA 1
ATOM 935 C C . ASP A 1 118 ? 2.445 8.289 6.692 1.00 65.94 118 ASP A C 1
ATOM 937 O O . ASP A 1 118 ? 3.516 8.700 6.251 1.00 65.94 118 ASP A O 1
ATOM 941 N N . SER A 1 119 ? 2.244 6.990 6.926 1.00 65.81 119 SER A N 1
ATOM 942 C CA . SER A 1 119 ? 3.233 5.954 6.612 1.00 65.81 119 SER A CA 1
ATOM 943 C C . SER A 1 119 ? 3.170 5.504 5.149 1.00 65.81 119 SER A C 1
ATOM 945 O O . SER A 1 119 ? 4.060 4.784 4.694 1.00 65.81 119 SER A O 1
ATOM 947 N N . ARG A 1 120 ? 2.145 5.929 4.398 1.00 75.12 120 ARG A N 1
ATOM 948 C CA . ARG A 1 120 ? 2.060 5.693 2.954 1.00 75.12 120 ARG A CA 1
ATOM 949 C C . ARG A 1 120 ? 2.992 6.644 2.219 1.00 75.12 120 ARG A C 1
ATOM 951 O O . ARG A 1 120 ? 3.173 7.797 2.605 1.00 75.12 120 ARG A O 1
ATOM 958 N N . TRP A 1 121 ? 3.600 6.158 1.147 1.00 83.00 121 TRP A N 1
ATOM 959 C CA . TRP A 1 121 ? 4.412 7.008 0.291 1.00 83.00 121 TRP A CA 1
ATOM 960 C C . TRP A 1 121 ? 3.521 8.017 -0.432 1.00 83.00 121 TRP A C 1
ATOM 962 O O . TRP A 1 121 ? 2.445 7.674 -0.917 1.00 83.00 121 TRP A O 1
ATOM 972 N N . SER A 1 122 ? 3.976 9.266 -0.510 1.00 86.12 122 SER A N 1
ATOM 973 C CA . SER A 1 122 ? 3.332 10.257 -1.367 1.00 86.12 122 SER A CA 1
ATOM 974 C C . SER A 1 122 ? 3.518 9.881 -2.836 1.00 86.12 122 SER A C 1
ATOM 976 O O . SER A 1 122 ? 4.487 9.206 -3.190 1.00 86.12 122 SER A O 1
ATOM 978 N N . ASP A 1 123 ? 2.633 10.349 -3.716 1.00 86.62 123 ASP A N 1
ATOM 979 C CA . ASP A 1 123 ? 2.796 10.131 -5.161 1.00 86.62 123 ASP A CA 1
ATOM 980 C C . ASP A 1 123 ? 4.149 10.658 -5.656 1.00 86.62 123 ASP A C 1
ATOM 982 O O . ASP A 1 123 ? 4.850 9.968 -6.389 1.00 86.62 123 ASP A O 1
ATOM 986 N N . LEU A 1 124 ? 4.591 11.815 -5.150 1.00 89.25 124 LEU A N 1
ATOM 987 C CA . LEU A 1 124 ? 5.916 12.364 -5.455 1.00 89.25 124 LEU A CA 1
ATOM 988 C C . LEU A 1 124 ? 7.052 11.407 -5.060 1.00 89.25 124 LEU A C 1
ATOM 990 O O . LEU A 1 124 ? 8.051 11.299 -5.768 1.00 89.25 124 LEU A O 1
ATOM 994 N N . ARG A 1 125 ? 6.915 10.701 -3.931 1.00 89.38 125 ARG A N 1
ATOM 995 C CA . ARG A 1 125 ? 7.909 9.711 -3.512 1.00 89.38 125 ARG A CA 1
ATOM 996 C C . ARG A 1 125 ? 7.934 8.519 -4.464 1.00 89.38 125 ARG A C 1
ATOM 998 O O . ARG A 1 125 ? 9.028 8.080 -4.798 1.00 89.38 125 ARG A O 1
ATOM 1005 N N . HIS A 1 126 ? 6.779 8.032 -4.915 1.00 90.69 126 HIS A N 1
ATOM 1006 C CA . HIS A 1 126 ? 6.723 6.954 -5.905 1.00 90.69 126 HIS A CA 1
ATOM 1007 C C . HIS A 1 126 ? 7.412 7.359 -7.207 1.00 90.69 126 HIS A C 1
ATOM 1009 O O . HIS A 1 126 ? 8.294 6.639 -7.661 1.00 90.69 126 HIS A O 1
ATOM 1015 N N . VAL A 1 127 ? 7.081 8.536 -7.750 1.00 92.75 127 VAL A N 1
ATOM 1016 C CA . VAL A 1 127 ? 7.693 9.079 -8.976 1.00 92.75 127 VAL A CA 1
ATOM 1017 C C . VAL A 1 127 ? 9.216 9.160 -8.845 1.00 92.75 127 VAL A C 1
ATOM 1019 O O . VAL A 1 127 ? 9.945 8.644 -9.686 1.00 92.75 127 VAL A O 1
ATOM 1022 N N . ASN A 1 128 ? 9.712 9.755 -7.756 1.00 91.44 128 ASN A N 1
ATOM 1023 C CA . ASN A 1 128 ? 11.152 9.916 -7.548 1.00 91.44 128 ASN A CA 1
ATOM 1024 C C . ASN A 1 128 ? 11.885 8.577 -7.424 1.00 91.44 128 ASN A C 1
ATOM 1026 O O . ASN A 1 128 ? 12.999 8.443 -7.923 1.00 91.44 128 ASN A O 1
ATOM 1030 N N . VAL A 1 129 ? 11.277 7.605 -6.739 1.00 91.94 129 VAL A N 1
ATOM 1031 C CA . VAL A 1 129 ? 11.851 6.264 -6.583 1.00 91.94 129 VAL A CA 1
ATOM 1032 C C . VAL A 1 129 ? 11.836 5.509 -7.912 1.00 91.94 129 VAL A C 1
ATOM 1034 O O . VAL A 1 129 ? 12.826 4.859 -8.229 1.00 91.94 129 VAL A O 1
ATOM 1037 N N . PHE A 1 130 ? 10.775 5.648 -8.709 1.00 93.62 130 PHE A N 1
ATOM 1038 C CA . PHE A 1 130 ? 10.702 5.083 -10.056 1.00 93.62 130 PHE A CA 1
ATOM 1039 C C . PHE A 1 130 ? 11.819 5.631 -10.959 1.00 93.62 130 PHE A C 1
ATOM 1041 O O . PHE A 1 130 ? 12.567 4.857 -11.543 1.00 93.62 130 PHE A O 1
ATOM 1048 N N . PHE A 1 131 ? 12.024 6.952 -11.002 1.00 93.69 131 PHE A N 1
ATOM 1049 C CA . PHE A 1 131 ? 13.109 7.540 -11.805 1.00 93.69 131 PHE A CA 1
ATOM 1050 C C . PHE A 1 131 ? 14.498 7.129 -11.324 1.00 93.69 131 PHE A C 1
ATOM 1052 O O . PHE A 1 131 ? 15.379 6.868 -12.137 1.00 93.69 131 PHE A O 1
ATOM 1059 N N . ALA A 1 132 ? 14.702 7.044 -10.008 1.00 91.69 132 ALA A N 1
ATOM 1060 C CA . ALA A 1 132 ? 15.971 6.592 -9.448 1.00 91.69 132 ALA A CA 1
ATOM 1061 C C . ALA A 1 132 ? 16.277 5.125 -9.793 1.00 91.69 132 ALA A C 1
ATOM 1063 O O . ALA A 1 132 ? 17.448 4.764 -9.893 1.00 91.69 132 ALA A O 1
ATOM 1064 N N . GLY A 1 133 ? 15.241 4.302 -9.971 1.00 92.19 133 GLY A N 1
ATOM 1065 C CA . GLY A 1 133 ? 15.360 2.891 -10.317 1.00 92.19 133 GLY A CA 1
ATOM 1066 C C . GLY A 1 133 ? 15.508 2.597 -11.810 1.00 92.19 133 GLY A C 1
ATOM 1067 O O . GLY A 1 133 ? 15.644 1.424 -12.150 1.00 92.19 133 GLY A O 1
ATOM 1068 N N . LEU A 1 134 ? 15.493 3.609 -12.686 1.00 94.06 134 LEU A N 1
ATOM 1069 C CA . LEU A 1 134 ? 15.816 3.443 -14.107 1.00 94.06 134 LEU A CA 1
ATOM 1070 C C . LEU A 1 134 ? 17.305 3.128 -14.291 1.00 94.06 134 LEU A C 1
ATOM 1072 O O . LEU A 1 134 ? 18.166 3.775 -13.684 1.00 94.06 134 LEU A O 1
ATOM 1076 N N . ASP A 1 135 ? 17.589 2.146 -15.145 1.00 92.00 135 ASP A N 1
ATOM 1077 C CA . ASP A 1 135 ? 18.952 1.701 -15.444 1.00 92.00 135 ASP A CA 1
ATOM 1078 C C . ASP A 1 135 ? 19.656 2.671 -16.412 1.00 92.00 135 ASP A C 1
ATOM 1080 O O . ASP A 1 135 ? 20.863 2.893 -16.293 1.00 92.00 135 ASP A O 1
ATOM 1084 N N . ASP A 1 136 ? 18.907 3.259 -17.354 1.00 90.81 136 ASP A N 1
ATOM 1085 C CA . ASP A 1 136 ? 19.425 4.191 -18.360 1.00 90.81 136 ASP A CA 1
ATOM 1086 C C . ASP A 1 136 ? 19.434 5.645 -17.846 1.00 90.81 136 ASP A C 1
ATOM 1088 O O . ASP A 1 136 ? 18.408 6.215 -17.466 1.00 90.81 136 ASP A O 1
ATOM 1092 N N . GLU A 1 137 ? 20.620 6.259 -17.855 1.00 88.75 137 GLU A N 1
ATOM 1093 C CA . GLU A 1 137 ? 20.838 7.654 -17.460 1.00 88.75 137 GLU A CA 1
ATOM 1094 C C . GLU A 1 137 ? 20.147 8.643 -18.411 1.00 88.75 137 GLU A C 1
ATOM 1096 O O . GLU A 1 137 ? 19.650 9.677 -17.961 1.00 88.75 137 GLU A O 1
ATOM 1101 N N . ASP A 1 138 ? 20.082 8.336 -19.707 1.00 87.94 138 ASP A N 1
ATOM 1102 C CA . ASP A 1 138 ? 19.500 9.232 -20.707 1.00 87.94 138 ASP A CA 1
ATOM 1103 C C . ASP A 1 138 ? 17.969 9.258 -20.579 1.00 87.94 138 ASP A C 1
ATOM 1105 O O . ASP A 1 138 ? 17.348 10.330 -20.596 1.00 87.94 138 ASP A O 1
ATOM 1109 N N . GLU A 1 139 ? 17.351 8.094 -20.353 1.00 85.75 139 GLU A N 1
ATOM 1110 C CA . GLU A 1 139 ? 15.923 8.002 -20.029 1.00 85.75 139 GLU A CA 1
ATOM 1111 C C . GLU A 1 139 ? 15.622 8.699 -18.702 1.00 85.75 139 GLU A C 1
ATOM 1113 O O . GLU A 1 139 ? 14.716 9.532 -18.623 1.00 85.75 139 GLU A O 1
ATOM 1118 N N . ARG A 1 140 ? 16.427 8.432 -17.667 1.00 89.12 140 ARG A N 1
ATOM 1119 C CA . ARG A 1 140 ? 16.293 9.073 -16.357 1.00 89.12 140 ARG A CA 1
ATOM 1120 C C . ARG A 1 140 ? 16.359 10.598 -16.455 1.00 89.12 140 ARG A C 1
ATOM 1122 O O . ARG A 1 140 ? 15.516 11.287 -15.882 1.00 89.12 140 ARG A O 1
ATOM 1129 N N . SER A 1 141 ? 17.316 11.129 -17.211 1.00 87.94 141 SER A N 1
ATOM 1130 C CA . SER A 1 141 ? 17.452 12.561 -17.496 1.00 87.94 141 SER A CA 1
ATOM 1131 C C . SER A 1 141 ? 16.225 13.117 -18.227 1.00 87.94 141 SER A C 1
ATOM 1133 O O . SER A 1 141 ? 15.687 14.162 -17.849 1.00 87.94 141 SER A O 1
ATOM 1135 N N . THR A 1 142 ? 15.717 12.382 -19.220 1.00 87.44 142 THR A N 1
ATOM 1136 C CA . THR A 1 142 ? 14.507 12.749 -19.971 1.00 87.44 142 THR A CA 1
ATOM 1137 C C . THR A 1 142 ? 13.295 12.863 -19.051 1.00 87.44 142 THR A C 1
ATOM 1139 O O . THR A 1 142 ? 12.572 13.858 -19.112 1.00 87.44 142 THR A O 1
ATOM 1142 N N . PHE A 1 143 ? 13.101 11.911 -18.137 1.00 88.06 143 PHE A N 1
ATOM 1143 C CA . PHE A 1 143 ? 12.031 11.993 -17.149 1.00 88.06 143 PHE A CA 1
ATOM 1144 C C . PHE A 1 143 ? 12.256 13.139 -16.153 1.00 88.06 143 PHE A C 1
ATOM 1146 O O . PHE A 1 143 ? 11.351 13.941 -15.946 1.00 88.06 143 PHE A O 1
ATOM 1153 N N . TYR A 1 144 ? 13.454 13.339 -15.599 1.00 85.62 144 TYR A N 1
ATOM 1154 C CA . TYR A 1 144 ? 13.683 14.459 -14.672 1.00 85.62 144 TYR A CA 1
ATOM 1155 C C . TYR A 1 144 ? 13.461 15.847 -15.296 1.00 85.62 144 TYR A C 1
ATOM 1157 O O . TYR A 1 144 ? 13.046 16.774 -14.596 1.00 85.62 144 TYR A O 1
ATOM 1165 N N . HIS A 1 145 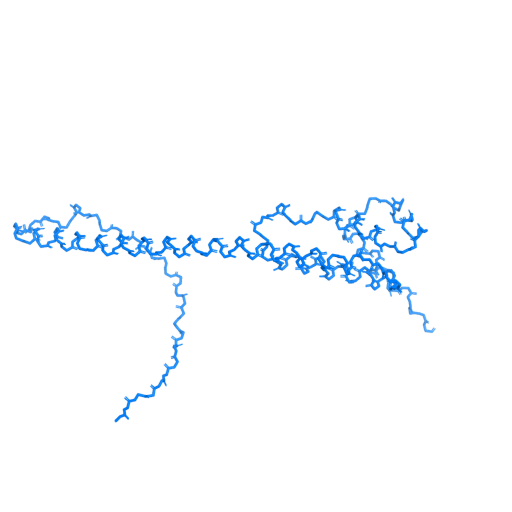? 13.717 16.003 -16.596 1.00 85.25 145 HIS A N 1
ATOM 1166 C CA . HIS A 1 145 ? 13.567 17.275 -17.308 1.00 85.25 145 HIS A CA 1
ATOM 1167 C C . HIS A 1 145 ? 12.246 17.419 -18.077 1.00 85.25 145 HIS A C 1
ATOM 1169 O O . HIS A 1 145 ? 11.895 18.533 -18.467 1.00 85.25 145 HIS A O 1
ATOM 1175 N N . GLY A 1 146 ? 11.498 16.328 -18.262 1.00 78.88 146 GLY A N 1
ATOM 1176 C CA . GLY A 1 146 ? 10.260 16.273 -19.047 1.00 78.88 146 GLY A CA 1
ATOM 1177 C C . GLY A 1 146 ? 9.073 17.031 -18.446 1.00 78.88 146 GLY A C 1
ATOM 1178 O O . GLY A 1 146 ? 8.092 17.277 -19.142 1.00 78.88 146 GLY A O 1
ATOM 1179 N N . GLY A 1 147 ? 9.164 17.451 -17.183 1.00 76.88 147 GLY A N 1
ATOM 1180 C CA . GLY A 1 147 ? 8.165 18.293 -16.532 1.00 76.88 147 GLY A CA 1
ATOM 1181 C C . GLY A 1 147 ? 7.799 17.815 -15.129 1.00 76.88 147 GLY A C 1
ATOM 1182 O O . GLY A 1 147 ? 8.423 16.900 -14.590 1.00 76.88 147 GLY A O 1
ATOM 1183 N N . PRO A 1 148 ? 6.805 18.454 -14.491 1.00 83.88 148 PRO A N 1
ATOM 1184 C CA . PRO A 1 148 ? 6.285 17.972 -13.224 1.00 83.88 148 PRO A CA 1
ATOM 1185 C C . PRO A 1 148 ? 5.504 16.677 -13.462 1.00 83.88 148 PRO A C 1
ATOM 1187 O O . PRO A 1 148 ? 4.396 16.699 -13.993 1.00 83.88 148 PRO A O 1
ATOM 1190 N N . TRP A 1 149 ? 6.084 15.555 -13.051 1.00 89.81 149 TRP A N 1
ATOM 1191 C CA . TRP A 1 149 ? 5.431 14.255 -13.138 1.00 89.81 149 TRP A CA 1
ATOM 1192 C C . TRP A 1 149 ? 4.559 13.993 -11.917 1.00 89.81 149 TRP A C 1
ATOM 1194 O O . TRP A 1 149 ? 4.988 14.143 -10.770 1.00 89.81 149 TRP A O 1
ATOM 1204 N N . THR A 1 150 ? 3.336 13.550 -12.176 1.00 91.62 150 THR A N 1
ATOM 1205 C CA . THR A 1 150 ? 2.511 12.835 -11.208 1.00 91.62 150 THR A CA 1
ATOM 1206 C C . THR A 1 150 ? 2.481 11.360 -11.589 1.00 91.62 150 THR A C 1
ATOM 1208 O O . THR A 1 150 ? 2.858 10.975 -12.697 1.00 91.62 150 THR A O 1
ATOM 1211 N N . TRP A 1 151 ? 2.036 10.506 -10.669 1.00 91.62 151 TRP A N 1
ATOM 1212 C CA . TRP A 1 151 ? 1.902 9.087 -10.993 1.00 91.62 151 TRP A CA 1
ATOM 1213 C C . TRP A 1 151 ? 0.870 8.852 -12.106 1.00 91.62 151 TRP A C 1
ATOM 1215 O O . TRP A 1 151 ? 1.081 8.024 -12.985 1.00 91.62 151 TRP A O 1
ATOM 1225 N N . ASP A 1 152 ? -0.216 9.627 -12.110 1.00 91.56 152 ASP A N 1
ATOM 1226 C CA . ASP A 1 152 ? -1.243 9.527 -13.148 1.00 91.56 152 ASP A CA 1
ATOM 1227 C C . ASP A 1 152 ? -0.742 10.036 -14.507 1.00 91.56 152 ASP A C 1
ATOM 1229 O O . ASP A 1 152 ? -1.023 9.400 -15.517 1.00 91.56 152 ASP A O 1
ATOM 1233 N N . SER A 1 153 ? 0.080 11.094 -14.552 1.00 91.75 153 SER A N 1
ATOM 1234 C CA . SER A 1 153 ? 0.670 11.553 -15.819 1.00 91.75 153 SER A CA 1
ATOM 1235 C C . SER A 1 153 ? 1.695 10.561 -16.383 1.00 91.75 153 SER A C 1
ATOM 1237 O O . SER A 1 153 ? 1.852 10.470 -17.597 1.00 91.75 153 SER A O 1
ATOM 1239 N N . LEU A 1 154 ? 2.390 9.802 -15.524 1.00 91.25 154 LEU A N 1
ATOM 1240 C CA . LEU A 1 154 ? 3.217 8.675 -15.970 1.00 91.25 154 LEU A CA 1
ATOM 1241 C C . LEU A 1 154 ? 2.352 7.554 -16.549 1.00 91.25 154 LEU A C 1
ATOM 1243 O O . LEU A 1 154 ? 2.680 7.038 -17.613 1.00 91.25 154 LEU A O 1
ATOM 1247 N N . ARG A 1 155 ? 1.232 7.212 -15.898 1.00 91.75 155 ARG A N 1
ATOM 1248 C CA . ARG A 1 155 ? 0.309 6.194 -16.422 1.00 91.75 155 ARG A CA 1
ATOM 1249 C C . ARG A 1 155 ? -0.205 6.583 -17.807 1.00 91.75 155 ARG A C 1
ATOM 1251 O O . ARG A 1 155 ? -0.081 5.798 -18.736 1.00 91.75 155 ARG A O 1
ATOM 1258 N N . GLU A 1 156 ? -0.652 7.827 -17.976 1.00 90.94 156 GLU A N 1
ATOM 1259 C CA . GLU A 1 156 ? -1.063 8.357 -19.283 1.00 90.94 156 GLU A CA 1
ATOM 1260 C C . GLU A 1 156 ? 0.062 8.297 -20.330 1.00 90.94 156 GLU A C 1
ATOM 1262 O O . GLU A 1 156 ? -0.188 7.958 -21.487 1.00 90.94 156 GLU A O 1
ATOM 1267 N N . HIS A 1 157 ? 1.307 8.594 -19.944 1.00 89.31 157 HIS A N 1
ATOM 1268 C CA . HIS A 1 157 ? 2.460 8.517 -20.844 1.00 89.31 157 HIS A CA 1
ATOM 1269 C C . HIS A 1 157 ? 2.702 7.092 -21.368 1.00 89.31 157 HIS A C 1
ATOM 1271 O O . HIS A 1 157 ? 2.913 6.906 -22.566 1.00 89.31 157 HIS A O 1
ATOM 1277 N N . PHE A 1 158 ? 2.626 6.081 -20.499 1.00 88.31 158 PHE A N 1
ATOM 1278 C CA . PHE A 1 158 ? 2.804 4.684 -20.903 1.00 88.31 158 PHE A CA 1
ATOM 1279 C C . PHE A 1 158 ? 1.571 4.090 -21.606 1.00 88.31 158 PHE A C 1
ATOM 1281 O O . PHE A 1 158 ? 1.734 3.248 -22.491 1.00 88.31 158 PHE A O 1
ATOM 1288 N N . ASP A 1 159 ? 0.363 4.564 -21.286 1.00 85.06 159 ASP A N 1
ATOM 1289 C CA . ASP A 1 159 ? -0.876 4.161 -21.963 1.00 85.06 159 ASP A CA 1
ATOM 1290 C C . ASP A 1 159 ? -0.930 4.707 -23.401 1.00 85.06 159 ASP A C 1
ATOM 1292 O O . ASP A 1 159 ? -1.222 3.968 -24.341 1.00 85.06 159 ASP A O 1
ATOM 1296 N N . THR A 1 160 ? -0.581 5.982 -23.604 1.00 73.75 160 THR A N 1
ATOM 1297 C CA . THR A 1 160 ? -0.547 6.611 -24.941 1.00 73.75 160 THR A CA 1
ATOM 1298 C C . THR A 1 160 ? 0.550 6.046 -25.842 1.00 73.75 160 THR A C 1
ATOM 1300 O O . THR A 1 160 ? 0.340 5.910 -27.045 1.00 73.75 160 THR A O 1
ATOM 1303 N N . ALA A 1 161 ? 1.686 5.631 -25.275 1.00 60.91 161 ALA A N 1
ATOM 1304 C CA . ALA A 1 161 ? 2.752 4.955 -26.016 1.00 60.91 161 ALA A CA 1
ATOM 1305 C C . ALA A 1 161 ? 2.368 3.540 -26.505 1.00 60.91 161 ALA A C 1
ATOM 1307 O O . ALA A 1 161 ? 3.084 2.951 -27.315 1.00 60.91 161 ALA A O 1
ATOM 1308 N N . SER A 1 162 ? 1.253 2.975 -26.025 1.00 55.66 162 SER A N 1
ATOM 1309 C CA . SER A 1 162 ? 0.801 1.631 -26.396 1.00 55.66 162 SER A CA 1
ATOM 1310 C C . SER A 1 162 ? 0.073 1.566 -27.744 1.00 55.66 162 SER A C 1
ATOM 1312 O O . SER A 1 162 ? 0.050 0.491 -28.346 1.00 55.66 162 SER A O 1
ATOM 1314 N N . ASP A 1 163 ? -0.508 2.671 -28.220 1.00 50.94 163 ASP A N 1
ATOM 1315 C CA . ASP A 1 163 ? -1.357 2.686 -29.426 1.00 50.94 163 ASP A CA 1
ATOM 1316 C C . ASP A 1 163 ? -0.578 2.905 -30.739 1.00 50.94 163 ASP A C 1
ATOM 1318 O O . ASP A 1 163 ? -1.076 2.565 -31.811 1.00 50.94 163 ASP A O 1
ATOM 1322 N N . ASP A 1 164 ? 0.675 3.367 -30.683 1.00 48.66 164 ASP A N 1
ATOM 1323 C CA . ASP A 1 164 ? 1.519 3.593 -31.874 1.00 48.66 164 ASP A CA 1
ATOM 1324 C C . ASP A 1 164 ? 2.223 2.313 -32.396 1.00 48.66 164 ASP A C 1
ATOM 1326 O O . ASP A 1 164 ? 3.016 2.357 -33.338 1.00 48.66 164 ASP A O 1
ATOM 1330 N N . GLY A 1 165 ? 1.932 1.146 -31.807 1.00 43.97 165 GLY A N 1
ATOM 1331 C CA . GLY A 1 165 ? 2.619 -0.125 -32.077 1.00 43.97 165 GLY A CA 1
ATOM 1332 C C . GLY A 1 165 ? 1.951 -1.090 -33.067 1.00 43.97 165 GLY A C 1
ATOM 1333 O O . GLY A 1 165 ? 2.486 -2.178 -33.283 1.00 43.97 165 GLY A O 1
ATOM 1334 N N . VAL A 1 166 ? 0.805 -0.752 -33.673 1.00 41.00 166 VAL A N 1
ATOM 1335 C CA . VAL A 1 166 ? 0.125 -1.630 -34.648 1.00 41.00 166 VAL A CA 1
ATOM 1336 C C . VAL A 1 166 ? -0.103 -0.898 -35.968 1.00 41.00 166 VAL A C 1
ATOM 1338 O O . VAL A 1 166 ? -1.157 -0.315 -36.209 1.00 41.00 166 VAL A O 1
ATOM 1341 N N . VAL A 1 167 ? 0.878 -0.990 -36.867 1.00 36.66 167 VAL A N 1
ATOM 1342 C CA . VAL A 1 167 ? 0.656 -0.781 -38.302 1.00 36.66 167 VAL A CA 1
ATOM 1343 C C . VAL A 1 167 ? 0.865 -2.124 -38.996 1.00 36.66 167 VAL A C 1
ATOM 1345 O O . VAL A 1 167 ? 1.956 -2.691 -38.949 1.00 36.66 167 VAL A O 1
ATOM 1348 N N . VAL A 1 168 ? -0.237 -2.639 -39.549 1.00 36.56 168 VAL A N 1
ATOM 1349 C CA . VAL A 1 168 ? -0.357 -3.866 -40.359 1.00 36.56 168 VAL A CA 1
ATOM 1350 C C . VAL A 1 168 ? 0.457 -3.766 -41.644 1.00 36.56 168 VAL A C 1
ATOM 1352 O O . VAL A 1 168 ? 0.423 -2.682 -42.269 1.00 36.56 168 VAL A O 1
#

Sequence (168 aa):
MSSPNSDPLTTPITNGVATTTTPNASANTDGLSPAAMLLWAHELQRQNEFLTKDLKRANKRIDSAHEDVYRMRECIEELNLFATSLVMHQNGRSTREYFEAADDFRLWQFTLPVTRPDSRWSDLRHVNVFFAGLDDEDERSTFYHGGPWTWDSLREHFDTASDDGVVV

Nearest PDB structures (foldseek):
  6ssi-assembly1_A  TM=3.516E-01  e=9.570E+00  Dickeya chrysanthemi

Secondary structure (DSSP, 8-state):
------------------------TTSS-TT--HHHHHHHHHHHHHHHHHHHHHHHHHHHHHHHHHHHHHHHHHHHHHHHHHHHHHHSS-TTS-HHHHHHHHHHHHHHHHHS--S-GGGSPPHHHHHHHHHHT-S-HHHHHHHHHS----HHHHHHHHHHTTGGG---

pLDDT: mean 76.89, std 19.97, range [31.95, 95.19]

Foldseek 3Di:
DDDDDDDDDDDDPDPPPPPPPPPPPPPPCPPDDPVRVVVVVVVVVVVVVVV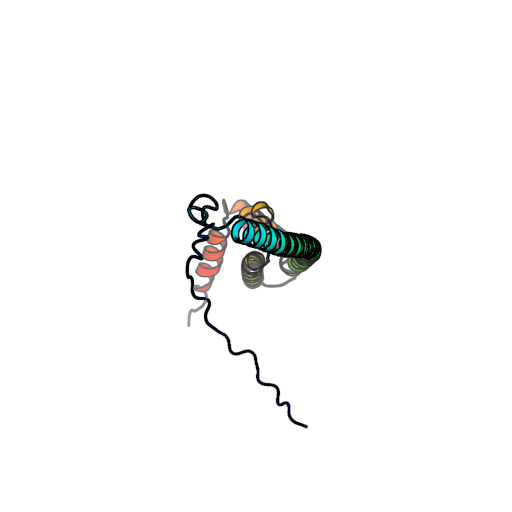VVVVVVVVVVVVVVVVVVVVVQVVLVVVLVVLLVVLLACVPPPLLVSLVSLVVSLVVLVVDPDPDPVPRDDQVRSLVSNLVRYPDPVVSVCSVPVDDDGNVVVVVVSVVVVVVPDDD

Solvent-accessible surface area (backbone atoms only — not comparable to full-atom values): 10326 Å² total; per-residue (Å²): 142,87,81,82,89,75,79,89,78,84,73,80,85,71,88,64,81,75,75,79,72,72,73,66,80,85,76,78,58,87,87,60,52,75,68,55,50,52,52,49,52,52,52,52,49,53,51,50,51,52,51,52,52,50,50,54,51,51,48,55,50,51,56,51,52,51,53,51,52,56,56,49,46,56,55,50,51,52,51,50,52,52,50,43,68,63,47,48,37,31,86,87,48,54,72,63,62,28,47,54,48,39,53,53,49,55,56,50,60,70,71,50,91,67,94,45,81,84,76,54,79,50,58,65,53,50,48,53,44,49,48,69,19,46,80,49,68,67,59,33,48,47,55,71,70,71,52,93,73,48,57,66,58,49,50,52,53,59,57,62,65,60,70,80,75,77,81,132

Organism: Penicillium canescens (NCBI:txid5083)

Mean predicted aligned error: 15.27 Å